Protein AF-A0A6P0NLK6-F1 (afdb_monomer)

Foldseek 3Di:
DDLLVLVLVLLVVVVVVVQPDPPDDDPQKDWDWDDDPPQFKTWIWIAGDDDPDTGTDTQWIWGQDPSAIEGADHNDPDPVLVSVVVSPDDLQRYAYNDDPPVVVVVVVVVVVVVPDPPDDDDDDDDDPVVVVVVVVVDCDPVNVSVVSNVPD

pLDDT: mean 73.88, std 25.88, range [30.94, 98.38]

Secondary structure (DSSP, 8-state):
--HHHHHHHHHHHHHHHHHH-GGG--TTEEEEEEEETTTTEEEEEEEEEETTEEEEEEEEEEEEETTEEEEEEE-SSS-HHHHHHHTT--GGGEEES---HHHHHHHHHHHHTTS-S----------HHHHHHHHHSS--HHHHHHHHHH--

Nearest PDB structures (foldseek):
  3d7q-assembly1_B-2  TM=8.738E-01  e=9.681E-11  Nostoc punctiforme PCC 73102
  2nlv-assembly1_B  TM=9.184E-01  e=3.492E-10  Trichormus variabilis ATCC 29413
  3d7q-assembly2_A-2  TM=8.796E-01  e=3.946E-10  Nostoc punctiforme PCC 73102
  2nvm-assembly1_A  TM=8.756E-01  e=2.672E-08  Trichormus variabilis ATCC 29413
  2nvm-assembly1_B  TM=8.590E-01  e=3.411E-08  Trichormus variabilis ATCC 29413

Radius of gyration: 20.08 Å; Cα contacts (8 Å, |Δi|>4): 170; chains: 1; bounding box: 59×40×44 Å

Mean predicted aligned error: 13.47 Å

Solvent-accessible surface area (backbone atoms only — not comparable to full-atom values): 9311 Å² total; per-residue (Å²): 132,56,72,59,57,54,50,50,53,53,51,52,51,55,50,51,55,57,65,71,47,77,88,76,77,47,75,68,40,46,79,43,83,46,76,38,80,88,77,32,40,40,36,35,34,38,46,40,34,56,86,92,41,79,41,74,49,76,41,36,32,38,34,55,55,94,84,21,42,30,46,59,43,74,70,62,91,71,63,61,71,59,53,41,41,77,73,69,44,59,66,93,39,43,40,70,75,61,79,63,70,69,58,57,56,56,56,51,56,62,56,57,72,69,62,64,93,82,80,84,85,82,93,75,93,68,60,76,69,58,62,54,57,60,57,67,71,56,74,48,77,71,58,53,60,57,52,68,51,69,75,119

Structure (mmCIF, N/CA/C/O backbone):
data_AF-A0A6P0NLK6-F1
#
_entry.id   AF-A0A6P0NLK6-F1
#
loop_
_atom_site.group_PDB
_atom_site.id
_atom_site.type_symbol
_atom_site.label_atom_id
_atom_site.label_alt_id
_atom_site.label_comp_id
_atom_site.label_asym_id
_atom_site.label_entity_id
_atom_site.label_seq_id
_atom_site.pdbx_PDB_ins_code
_atom_site.Cartn_x
_atom_site.Cartn_y
_atom_site.Cartn_z
_atom_site.occupancy
_atom_site.B_iso_or_equiv
_atom_site.auth_seq_id
_atom_site.auth_comp_id
_atom_site.auth_asym_id
_atom_site.auth_atom_id
_atom_site.pdbx_PDB_model_num
ATOM 1 N N . MET A 1 1 ? -20.862 1.072 7.919 1.00 61.09 1 MET A N 1
ATOM 2 C CA . MET A 1 1 ? -19.690 0.545 7.200 1.00 61.09 1 MET A CA 1
ATOM 3 C C . MET A 1 1 ? -18.825 -0.154 8.224 1.00 61.09 1 MET A C 1
ATOM 5 O O . MET A 1 1 ? -18.628 0.434 9.285 1.00 61.09 1 MET A O 1
ATOM 9 N N . ASP A 1 2 ? -18.385 -1.378 7.955 1.00 88.56 2 ASP A N 1
ATOM 10 C CA . ASP A 1 2 ? -17.422 -2.061 8.820 1.00 88.56 2 ASP A CA 1
ATOM 11 C C . ASP A 1 2 ? -16.086 -1.285 8.804 1.00 88.56 2 ASP A C 1
ATOM 13 O O . ASP A 1 2 ? -15.717 -0.680 7.790 1.00 88.56 2 ASP A O 1
ATOM 17 N N . LYS A 1 3 ? -15.369 -1.258 9.930 1.00 94.06 3 LYS A N 1
ATOM 18 C CA . LYS A 1 3 ? -14.053 -0.616 10.065 1.00 94.06 3 LYS A CA 1
ATOM 19 C C . LYS A 1 3 ? -13.073 -1.174 9.030 1.00 94.06 3 LYS A C 1
ATOM 21 O O . LYS A 1 3 ? -12.340 -0.415 8.396 1.00 94.06 3 LYS A O 1
ATOM 26 N N . VAL A 1 4 ? -13.118 -2.487 8.807 1.00 95.62 4 VAL A N 1
ATOM 27 C CA . VAL A 1 4 ? -12.270 -3.182 7.829 1.00 95.62 4 VAL A CA 1
ATOM 28 C C . VAL A 1 4 ? -12.603 -2.770 6.395 1.00 95.62 4 VAL A C 1
ATOM 30 O O . VAL A 1 4 ? -11.688 -2.598 5.589 1.00 95.62 4 VAL A O 1
ATOM 33 N N . ASP A 1 5 ? -13.882 -2.555 6.076 1.00 96.38 5 ASP A N 1
ATOM 34 C CA . ASP A 1 5 ? -14.295 -2.090 4.747 1.00 96.38 5 ASP A CA 1
ATOM 35 C C . ASP A 1 5 ? -13.757 -0.686 4.466 1.00 96.38 5 ASP A C 1
ATOM 37 O O . ASP A 1 5 ? -13.173 -0.452 3.407 1.00 96.38 5 ASP A O 1
ATOM 41 N N . LYS A 1 6 ? -13.847 0.220 5.450 1.00 96.94 6 LYS A N 1
ATOM 42 C CA . LYS A 1 6 ? -13.264 1.565 5.348 1.00 96.94 6 LYS A CA 1
ATOM 43 C C . LYS A 1 6 ? -11.750 1.501 5.112 1.00 96.94 6 LYS A C 1
ATOM 45 O O . LYS A 1 6 ? -11.224 2.219 4.266 1.00 96.94 6 LYS A O 1
ATOM 50 N N . TYR A 1 7 ? -11.036 0.648 5.846 1.00 97.88 7 TYR A N 1
ATOM 51 C CA . TYR A 1 7 ? -9.582 0.508 5.692 1.00 97.88 7 TYR A CA 1
ATOM 52 C C . TYR A 1 7 ? -9.202 -0.095 4.345 1.00 97.88 7 TYR A C 1
ATOM 54 O O . TYR A 1 7 ? -8.247 0.368 3.723 1.00 97.88 7 TYR A O 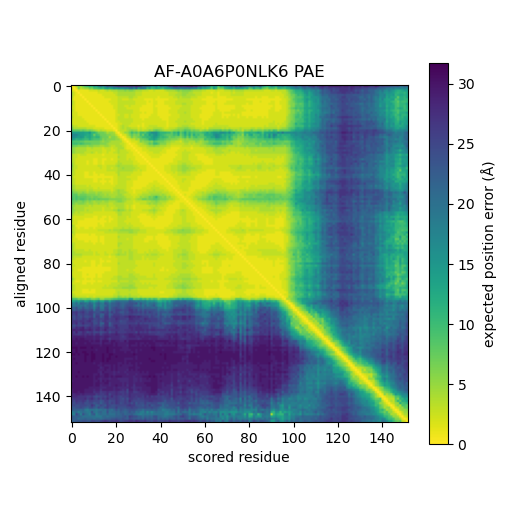1
ATOM 62 N N . ARG A 1 8 ? -9.977 -1.063 3.848 1.00 97.62 8 ARG A N 1
ATOM 63 C CA . ARG A 1 8 ? -9.803 -1.613 2.500 1.00 97.62 8 ARG A CA 1
ATOM 64 C C . ARG A 1 8 ? -9.918 -0.522 1.438 1.00 97.62 8 ARG A C 1
ATOM 66 O O . ARG A 1 8 ? -9.049 -0.449 0.574 1.00 97.62 8 ARG A O 1
ATOM 73 N N . GLU A 1 9 ? -10.956 0.309 1.502 1.00 97.62 9 GLU A N 1
ATOM 74 C CA . GLU A 1 9 ? -11.166 1.402 0.543 1.00 97.62 9 GLU A CA 1
ATOM 75 C C . GLU A 1 9 ? -9.996 2.391 0.551 1.00 97.62 9 GLU A C 1
ATOM 77 O O . GLU A 1 9 ? -9.446 2.695 -0.508 1.00 97.62 9 GLU A O 1
ATOM 82 N N . ILE A 1 10 ? -9.563 2.827 1.739 1.00 98.12 10 ILE A N 1
ATOM 83 C CA . ILE A 1 10 ? -8.428 3.748 1.894 1.00 98.12 10 ILE A CA 1
ATOM 84 C C . ILE A 1 10 ? -7.146 3.144 1.304 1.00 98.12 10 ILE A C 1
ATOM 86 O O . ILE A 1 10 ? -6.468 3.792 0.507 1.00 98.12 10 ILE A O 1
ATOM 90 N N . ILE A 1 11 ? -6.813 1.897 1.656 1.00 98.00 11 ILE A N 1
ATOM 91 C CA . ILE A 1 11 ? -5.596 1.228 1.170 1.00 98.00 11 ILE A CA 1
ATOM 92 C C . ILE A 1 11 ? -5.624 1.084 -0.353 1.00 98.00 11 ILE A C 1
ATOM 94 O O . ILE A 1 11 ? -4.630 1.387 -1.014 1.00 98.00 11 ILE A O 1
ATOM 98 N N . GLN A 1 12 ? -6.747 0.642 -0.926 1.00 97.94 12 GLN A N 1
ATOM 99 C CA . GLN A 1 12 ? -6.869 0.484 -2.376 1.00 97.94 12 GLN A CA 1
ATOM 100 C C . GLN A 1 12 ? -6.704 1.816 -3.105 1.00 97.94 12 GLN A C 1
ATOM 102 O O . GLN A 1 12 ? -5.997 1.857 -4.110 1.00 97.94 12 GLN A O 1
ATOM 107 N N . GLN A 1 13 ? -7.288 2.898 -2.585 1.00 97.62 13 GLN A N 1
ATOM 108 C CA . GLN A 1 13 ? -7.128 4.236 -3.157 1.00 97.62 13 GLN A CA 1
ATOM 109 C C . GLN A 1 13 ? -5.668 4.694 -3.129 1.00 97.62 13 GLN A C 1
ATOM 111 O O . GLN A 1 13 ? -5.147 5.113 -4.161 1.00 97.62 13 GLN A O 1
ATOM 116 N N . LEU A 1 1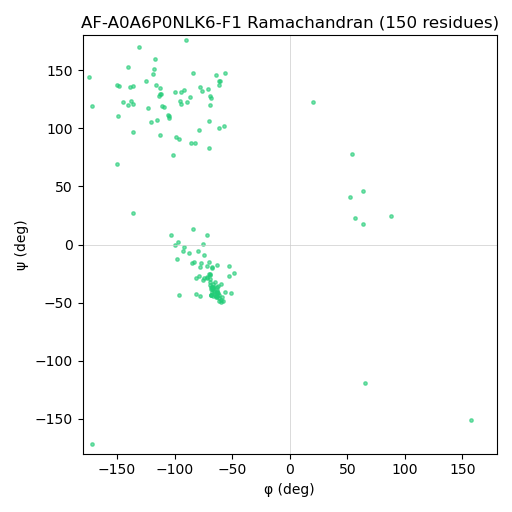4 ? -4.989 4.569 -1.986 1.00 96.88 14 LEU A N 1
ATOM 117 C CA . LEU A 1 14 ? -3.581 4.957 -1.854 1.00 96.88 14 LEU A CA 1
ATOM 118 C C . LEU A 1 14 ? -2.675 4.145 -2.787 1.00 96.88 14 LEU A C 1
ATOM 120 O O . LEU A 1 14 ? -1.814 4.707 -3.464 1.00 96.88 14 LEU A O 1
ATOM 124 N N . ILE A 1 15 ? -2.896 2.831 -2.876 1.00 96.00 15 ILE A N 1
ATOM 125 C CA . ILE A 1 15 ? -2.143 1.970 -3.792 1.00 96.00 15 ILE A CA 1
ATOM 126 C C . ILE A 1 15 ? -2.413 2.348 -5.252 1.00 96.00 15 ILE A C 1
ATOM 128 O O . ILE A 1 15 ? -1.473 2.437 -6.036 1.00 96.00 15 ILE A O 1
ATOM 132 N N . GLN A 1 16 ? -3.668 2.584 -5.637 1.00 95.56 16 GLN A N 1
ATOM 133 C CA . GLN A 1 16 ? -4.013 2.971 -7.008 1.00 95.56 16 GLN A CA 1
ATOM 134 C C . GLN A 1 16 ? -3.391 4.314 -7.399 1.00 95.56 16 GLN A C 1
ATOM 136 O O . GLN A 1 16 ? -2.914 4.458 -8.523 1.00 95.56 16 GLN A O 1
ATOM 141 N N . GLN A 1 17 ? -3.356 5.279 -6.478 1.00 94.25 17 GLN A N 1
ATOM 142 C CA . GLN A 1 17 ? -2.698 6.568 -6.697 1.00 94.25 17 GLN A CA 1
ATOM 143 C C . GLN A 1 17 ? -1.191 6.404 -6.920 1.00 94.25 17 GLN A C 1
ATOM 145 O O . GLN A 1 17 ? -0.648 6.975 -7.863 1.00 94.25 17 GLN A O 1
ATOM 150 N N . GLU A 1 18 ? -0.522 5.593 -6.099 1.00 92.88 18 GLU A N 1
ATOM 151 C CA . GLU A 1 18 ? 0.908 5.310 -6.262 1.00 92.88 18 GLU A CA 1
ATOM 152 C C . GLU A 1 18 ? 1.204 4.500 -7.531 1.00 92.88 18 GLU A C 1
ATOM 154 O O . GLU A 1 18 ? 2.202 4.731 -8.216 1.00 92.88 18 GLU A O 1
ATOM 159 N N . TYR A 1 19 ? 0.322 3.569 -7.885 1.00 90.69 19 TYR A N 1
ATOM 160 C CA . TYR A 1 19 ? 0.412 2.794 -9.117 1.00 90.69 19 TYR A CA 1
ATOM 161 C C . TYR A 1 19 ? 0.308 3.673 -10.367 1.00 90.69 19 TYR A C 1
ATOM 163 O O . TYR A 1 19 ? 1.099 3.512 -11.293 1.00 90.69 19 TYR A O 1
ATOM 171 N N . ALA A 1 20 ? -0.627 4.626 -10.375 1.00 89.12 20 ALA A N 1
ATOM 172 C CA . ALA A 1 20 ? -0.809 5.573 -11.473 1.00 89.12 20 ALA A CA 1
ATOM 173 C C . ALA A 1 20 ? 0.331 6.606 -11.581 1.00 89.12 20 ALA A C 1
ATOM 175 O 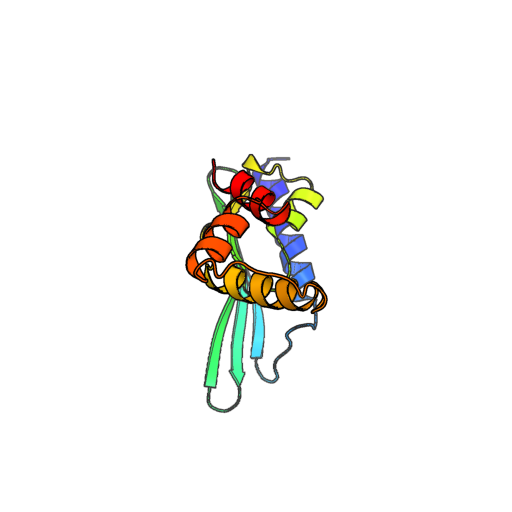O . ALA A 1 20 ? 0.450 7.289 -12.598 1.00 89.12 20 ALA A O 1
ATOM 176 N N . GLY A 1 21 ? 1.157 6.747 -10.541 1.00 82.75 21 GLY A N 1
ATOM 177 C CA . GLY A 1 21 ? 2.325 7.616 -10.558 1.00 82.75 21 GLY A CA 1
ATOM 178 C C . GLY A 1 21 ? 3.425 7.086 -11.482 1.00 82.75 21 GLY A C 1
ATOM 179 O O . GLY A 1 21 ? 3.901 5.969 -11.315 1.00 82.75 21 GLY A O 1
ATOM 180 N N . ASP A 1 22 ? 3.905 7.931 -12.395 1.00 69.81 22 ASP A N 1
ATOM 181 C CA . ASP A 1 22 ? 4.946 7.594 -13.386 1.00 69.81 22 ASP A CA 1
ATOM 182 C C . ASP A 1 22 ? 6.386 7.725 -12.834 1.00 69.81 22 ASP A C 1
ATOM 184 O O . ASP A 1 22 ? 7.370 7.772 -13.566 1.00 69.81 22 ASP A O 1
ATOM 188 N N . ARG A 1 23 ? 6.536 7.840 -11.505 1.00 68.75 23 ARG A N 1
ATOM 189 C CA . ARG A 1 23 ? 7.812 8.189 -10.844 1.00 68.75 23 ARG A CA 1
ATOM 190 C C . ARG A 1 23 ? 8.894 7.114 -10.977 1.00 68.75 23 ARG A C 1
ATOM 192 O O . ARG A 1 23 ? 10.067 7.421 -10.789 1.00 68.75 23 ARG A O 1
ATOM 199 N N . TYR A 1 24 ? 8.499 5.876 -11.266 1.00 69.88 24 TYR A N 1
ATOM 200 C CA . TYR A 1 24 ? 9.374 4.701 -11.224 1.00 69.88 24 TYR A CA 1
ATOM 201 C C . TYR A 1 24 ? 9.194 3.781 -12.437 1.00 69.88 24 TYR A C 1
ATOM 203 O O . TYR A 1 24 ? 9.409 2.574 -12.331 1.00 69.88 24 TYR A O 1
ATOM 211 N N . THR A 1 25 ? 8.770 4.327 -13.579 1.00 76.62 25 THR A N 1
ATOM 212 C CA . THR A 1 25 ? 8.606 3.535 -14.801 1.00 76.62 25 THR A CA 1
ATOM 213 C C . THR A 1 25 ? 9.964 3.100 -15.330 1.00 76.62 25 THR A C 1
ATOM 215 O O . THR A 1 25 ? 10.832 3.918 -15.635 1.00 76.62 25 THR A O 1
ATOM 218 N N . ILE A 1 26 ? 10.144 1.785 -15.424 1.00 81.00 26 ILE A N 1
ATOM 219 C CA . ILE A 1 26 ? 11.337 1.142 -15.964 1.00 81.00 26 ILE A CA 1
ATOM 220 C C . ILE A 1 26 ? 10.919 0.464 -17.263 1.00 81.00 26 ILE A C 1
ATOM 222 O O . ILE A 1 26 ? 9.872 -0.177 -17.340 1.00 81.00 26 ILE A O 1
ATOM 226 N N . LYS A 1 27 ? 11.724 0.636 -18.310 1.00 86.06 27 LYS A N 1
ATOM 227 C CA . LYS A 1 27 ? 11.455 0.018 -19.605 1.00 86.06 27 LYS A CA 1
ATOM 228 C C . LYS A 1 27 ? 11.464 -1.510 -19.462 1.00 86.06 27 LYS A C 1
ATOM 230 O O . LYS A 1 27 ? 12.349 -2.044 -18.807 1.00 86.06 27 LYS A O 1
ATOM 235 N N . ASP A 1 28 ? 10.510 -2.181 -20.105 1.00 88.50 28 ASP A N 1
ATOM 236 C CA . ASP A 1 28 ? 10.385 -3.647 -20.128 1.00 88.50 28 ASP A CA 1
ATOM 237 C C . ASP A 1 28 ? 10.115 -4.281 -18.733 1.00 88.50 28 ASP A C 1
ATOM 239 O O . ASP A 1 28 ? 10.254 -5.493 -18.539 1.00 88.50 28 ASP A O 1
ATOM 243 N N . VAL A 1 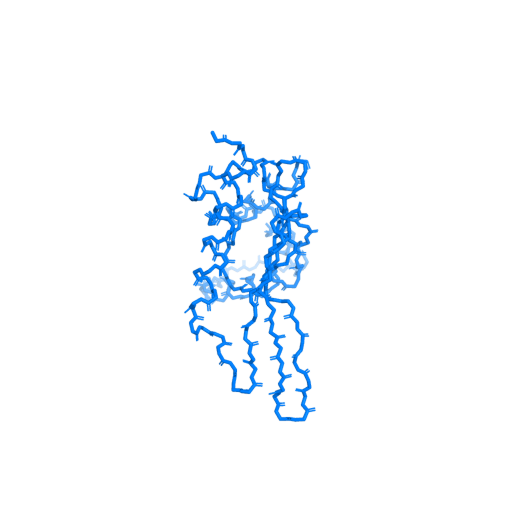29 ? 9.673 -3.461 -17.767 1.00 91.12 29 VAL A N 1
ATOM 244 C CA . VAL A 1 29 ? 9.222 -3.874 -16.431 1.00 91.12 29 VAL A CA 1
ATOM 245 C C . VAL A 1 29 ? 7.800 -3.376 -16.198 1.00 91.12 29 VAL A C 1
ATOM 247 O O . VAL A 1 29 ? 7.549 -2.173 -16.124 1.00 91.12 29 VAL A O 1
ATOM 250 N N . ASP A 1 30 ? 6.877 -4.312 -16.021 1.00 92.25 30 ASP A N 1
ATOM 251 C CA . ASP A 1 30 ? 5.485 -4.027 -15.713 1.00 92.25 30 ASP A CA 1
ATOM 252 C C . ASP A 1 30 ? 5.287 -3.815 -14.209 1.00 92.25 30 ASP A C 1
ATOM 254 O O . ASP A 1 30 ? 5.954 -4.425 -13.366 1.00 92.25 30 ASP A O 1
ATOM 258 N N . ARG A 1 31 ? 4.329 -2.952 -13.867 1.00 92.31 31 ARG A N 1
ATOM 259 C CA . ARG A 1 31 ? 3.782 -2.847 -12.511 1.00 92.31 31 ARG A CA 1
ATOM 260 C C . ARG A 1 31 ? 2.466 -3.612 -12.474 1.00 92.31 31 ARG A C 1
ATOM 262 O O . ARG A 1 31 ? 1.577 -3.364 -13.289 1.00 92.31 31 ARG A O 1
ATOM 269 N N . GLU A 1 32 ? 2.303 -4.463 -11.476 1.00 94.75 32 GLU A N 1
ATOM 270 C CA . GLU A 1 32 ? 1.093 -5.244 -11.248 1.00 94.75 32 GLU A CA 1
ATOM 271 C C . GLU A 1 32 ? 0.429 -4.854 -9.924 1.00 94.75 32 GLU A C 1
ATOM 273 O O . GLU A 1 32 ? 1.092 -4.684 -8.896 1.00 94.75 32 GLU A O 1
ATOM 278 N N . LEU A 1 33 ? -0.901 -4.731 -9.956 1.00 96.56 33 LEU A N 1
ATOM 279 C CA . LEU A 1 33 ? -1.743 -4.549 -8.776 1.00 96.56 33 LEU A CA 1
ATOM 280 C C . LEU A 1 33 ? -2.277 -5.899 -8.311 1.00 96.56 33 LEU A C 1
ATOM 282 O O . LEU A 1 33 ? -2.976 -6.585 -9.055 1.00 96.56 33 LEU A O 1
ATOM 286 N N . ILE A 1 34 ? -2.005 -6.246 -7.056 1.00 97.69 34 ILE A N 1
ATOM 287 C CA . ILE A 1 34 ? -2.464 -7.501 -6.461 1.00 97.69 34 ILE A CA 1
ATOM 288 C C . ILE A 1 34 ? -3.324 -7.167 -5.249 1.00 97.69 34 ILE A C 1
ATOM 290 O O . ILE A 1 34 ? -2.810 -6.783 -4.197 1.00 97.69 34 ILE A O 1
ATOM 294 N N . PHE A 1 35 ? -4.640 -7.320 -5.400 1.00 97.94 35 PHE A N 1
ATOM 295 C CA . PHE A 1 35 ? -5.616 -7.120 -4.330 1.00 97.94 35 PHE A CA 1
ATOM 296 C C . PHE A 1 35 ? -6.321 -8.428 -3.992 1.00 97.94 35 PHE A C 1
ATOM 298 O O . PHE A 1 35 ? -7.200 -8.889 -4.719 1.00 97.94 35 PHE A O 1
ATOM 305 N N . ASP A 1 36 ? -5.978 -8.989 -2.841 1.00 97.62 36 ASP A N 1
ATOM 306 C CA . ASP A 1 36 ? -6.728 -10.062 -2.211 1.00 97.62 36 ASP A CA 1
ATOM 307 C C . ASP A 1 36 ? -7.667 -9.458 -1.165 1.00 97.62 36 ASP A C 1
ATOM 309 O O . ASP A 1 36 ? -7.319 -9.258 -0.001 1.00 97.62 36 ASP A O 1
ATOM 313 N N . THR A 1 37 ? -8.886 -9.136 -1.590 1.00 95.12 37 THR A N 1
ATOM 314 C CA . THR A 1 37 ? -9.900 -8.542 -0.708 1.00 95.12 37 THR A CA 1
ATOM 315 C C . THR A 1 37 ? -10.470 -9.524 0.312 1.00 95.12 37 THR A C 1
ATOM 317 O O . THR A 1 37 ? -11.053 -9.071 1.302 1.00 95.12 37 THR A O 1
ATOM 320 N N . LYS A 1 38 ? -10.310 -10.838 0.078 1.00 95.81 38 LYS A N 1
ATOM 321 C CA . LYS A 1 38 ? -10.797 -11.910 0.956 1.00 95.81 38 LYS A CA 1
ATOM 322 C C . LYS A 1 38 ? -9.843 -12.153 2.118 1.00 95.81 38 LYS A C 1
ATOM 324 O O . LYS A 1 38 ? -10.309 -12.310 3.238 1.00 95.81 38 LYS A O 1
ATOM 329 N N . ASN A 1 39 ? -8.538 -12.166 1.851 1.00 97.25 39 ASN A N 1
ATOM 330 C CA . ASN A 1 39 ? -7.504 -12.364 2.874 1.00 97.25 39 ASN A CA 1
ATOM 331 C C . ASN A 1 39 ? -6.847 -11.052 3.336 1.00 97.25 39 ASN A C 1
ATOM 333 O O . ASN A 1 39 ? -6.013 -11.059 4.235 1.00 97.25 39 ASN A O 1
ATOM 337 N N . HIS A 1 40 ? -7.269 -9.925 2.761 1.00 97.56 40 HIS A N 1
ATOM 338 C CA . HIS A 1 40 ? -6.826 -8.572 3.089 1.00 97.56 40 HIS A CA 1
ATOM 339 C C . HIS A 1 40 ? -5.341 -8.301 2.818 1.00 97.56 40 HIS A C 1
ATOM 341 O O . HIS A 1 40 ? -4.674 -7.680 3.646 1.00 97.56 40 HIS A O 1
ATOM 347 N N . HIS A 1 41 ? -4.853 -8.712 1.646 1.00 98.06 41 HIS A N 1
ATOM 348 C CA . HIS A 1 41 ? -3.496 -8.428 1.170 1.00 98.06 41 HIS A CA 1
ATOM 349 C C . HIS A 1 41 ? -3.542 -7.488 -0.033 1.00 98.06 41 HIS A C 1
ATOM 351 O O . HIS A 1 41 ? -4.266 -7.747 -0.997 1.00 98.06 41 HIS A O 1
ATOM 357 N N . TYR A 1 42 ? -2.767 -6.406 -0.001 1.00 98.38 42 TYR A N 1
ATOM 358 C CA . TYR A 1 42 ? -2.790 -5.385 -1.048 1.00 98.38 42 TYR A CA 1
ATOM 359 C C . TYR A 1 42 ? -1.374 -4.958 -1.417 1.00 98.38 42 TYR A C 1
ATOM 361 O O . TYR A 1 42 ? -0.617 -4.494 -0.561 1.00 98.38 42 TYR A O 1
ATOM 369 N N . GLN A 1 43 ? -1.008 -5.128 -2.687 1.00 97.56 43 GLN A N 1
ATOM 370 C CA . GLN A 1 43 ? 0.372 -4.977 -3.140 1.00 97.56 43 GLN A CA 1
ATOM 371 C C . GLN A 1 43 ? 0.489 -4.285 -4.500 1.00 97.56 43 GLN A C 1
ATOM 373 O O . GLN A 1 43 ? -0.392 -4.402 -5.355 1.00 97.56 43 GLN A O 1
ATOM 378 N N . ILE A 1 44 ? 1.639 -3.636 -4.693 1.00 95.56 44 ILE A N 1
ATOM 379 C CA . ILE A 1 44 ? 2.208 -3.320 -6.007 1.00 95.56 44 ILE A CA 1
ATOM 380 C C . ILE A 1 44 ? 3.473 -4.157 -6.170 1.00 95.56 44 ILE A C 1
ATOM 382 O O . ILE A 1 44 ? 4.347 -4.125 -5.295 1.00 95.56 44 ILE A O 1
ATOM 386 N N . VAL A 1 45 ? 3.600 -4.857 -7.292 1.00 95.19 45 VAL A N 1
ATOM 387 C CA . VAL A 1 45 ? 4.778 -5.665 -7.629 1.00 95.19 45 VAL A CA 1
ATOM 388 C C . VAL A 1 45 ? 5.322 -5.226 -8.981 1.00 95.19 45 VAL A C 1
ATOM 390 O O . VAL A 1 45 ? 4.553 -4.938 -9.890 1.00 95.19 45 VAL A O 1
ATOM 393 N N . ASN A 1 46 ? 6.645 -5.175 -9.109 1.00 93.50 46 ASN A N 1
ATOM 394 C CA . ASN A 1 46 ? 7.309 -5.036 -10.399 1.00 93.50 46 ASN A CA 1
ATOM 395 C C . ASN A 1 46 ? 7.630 -6.425 -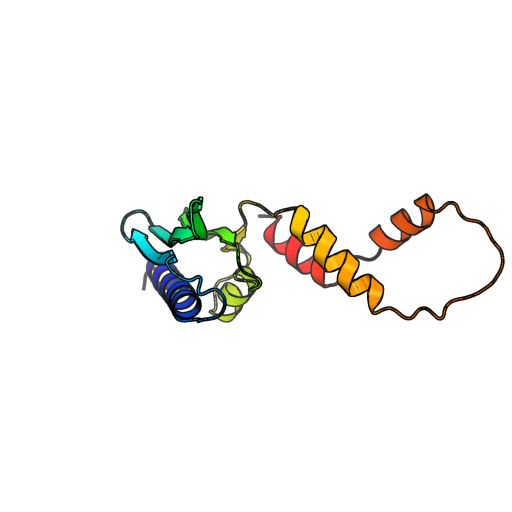10.948 1.00 93.50 46 ASN A C 1
ATOM 397 O O . ASN A 1 46 ? 8.185 -7.250 -10.214 1.00 93.50 46 ASN A O 1
ATOM 401 N N . VAL A 1 47 ? 7.317 -6.655 -12.221 1.00 94.19 47 VAL A N 1
ATOM 402 C CA . VAL A 1 47 ? 7.533 -7.919 -12.929 1.00 94.19 47 VAL A CA 1
ATOM 403 C C . VAL A 1 47 ? 8.064 -7.617 -14.323 1.00 94.19 47 VAL A C 1
ATOM 405 O O . VAL A 1 47 ? 7.436 -6.899 -15.090 1.00 94.19 47 VAL A O 1
ATOM 408 N N . GLY A 1 48 ? 9.221 -8.162 -14.676 1.00 92.75 48 GLY A N 1
ATOM 409 C CA . GLY A 1 48 ? 9.745 -8.033 -16.030 1.00 92.75 48 GLY A CA 1
ATOM 410 C C . GLY A 1 48 ? 11.247 -8.219 -16.099 1.00 92.75 48 GLY A C 1
ATOM 411 O O . GLY A 1 48 ? 11.838 -8.944 -15.294 1.00 92.75 48 GLY A O 1
ATOM 412 N N . TRP A 1 49 ? 11.861 -7.569 -17.078 1.00 89.88 49 TRP A N 1
ATOM 413 C CA . TRP A 1 49 ? 13.282 -7.701 -17.362 1.00 89.88 49 TRP A CA 1
ATOM 414 C C . TRP A 1 49 ? 13.898 -6.337 -17.630 1.00 89.88 49 TRP A C 1
ATOM 416 O O . TRP A 1 49 ? 13.358 -5.535 -18.378 1.00 89.88 49 TRP A O 1
ATOM 426 N N . GLU A 1 50 ? 15.073 -6.102 -17.065 1.00 87.31 50 GLU A N 1
ATOM 427 C CA . GLU A 1 50 ? 15.925 -4.975 -17.422 1.00 87.31 50 GLU A CA 1
ATOM 428 C C . GLU A 1 50 ? 17.181 -5.544 -18.090 1.00 87.31 50 GLU A C 1
ATOM 430 O O . GLU A 1 50 ? 18.119 -5.988 -17.426 1.00 87.31 50 GLU A O 1
ATOM 435 N N . GLY A 1 51 ? 17.169 -5.620 -19.423 1.00 89.69 51 GLY A N 1
ATOM 436 C CA . GLY A 1 51 ? 18.212 -6.322 -20.173 1.00 89.69 51 GLY A CA 1
ATOM 437 C C . GLY A 1 51 ? 18.198 -7.829 -19.891 1.00 89.69 51 GLY A C 1
ATOM 438 O O . GLY A 1 51 ? 17.214 -8.506 -20.174 1.00 89.69 51 GLY A O 1
ATOM 439 N N . ASP A 1 52 ? 19.294 -8.360 -19.350 1.00 91.00 52 ASP A N 1
ATOM 440 C CA . ASP A 1 52 ? 19.445 -9.767 -18.949 1.00 91.00 52 ASP A CA 1
ATOM 441 C C . ASP A 1 52 ? 19.057 -10.027 -17.483 1.00 91.00 52 ASP A C 1
ATOM 443 O O . ASP A 1 52 ? 19.076 -11.171 -17.015 1.00 91.00 52 ASP A O 1
ATOM 447 N N . ARG A 1 53 ? 18.675 -8.978 -16.747 1.00 88.38 53 ARG A N 1
ATOM 448 C CA . ARG A 1 53 ? 18.302 -9.068 -15.340 1.00 88.38 53 ARG A CA 1
ATOM 449 C C . ARG A 1 53 ? 16.796 -9.226 -15.185 1.00 88.38 53 ARG A C 1
ATOM 451 O O . ARG A 1 53 ? 16.029 -8.333 -15.529 1.00 88.38 53 ARG A O 1
ATOM 458 N N . CYS A 1 54 ? 16.381 -10.324 -14.559 1.00 91.25 54 CYS A N 1
ATOM 459 C CA . CYS A 1 54 ? 15.001 -10.490 -14.113 1.00 91.25 54 CYS A CA 1
ATOM 460 C C . CYS A 1 54 ? 14.699 -9.514 -12.965 1.00 91.25 54 CYS A C 1
ATOM 462 O O . CYS A 1 54 ? 15.412 -9.482 -11.953 1.00 91.25 54 CYS A O 1
ATOM 464 N N . ILE A 1 55 ? 13.639 -8.728 -13.129 1.00 90.81 55 ILE A N 1
ATOM 465 C CA . ILE A 1 55 ? 13.102 -7.826 -12.119 1.00 90.81 55 ILE A CA 1
ATOM 466 C C . ILE A 1 55 ? 11.817 -8.445 -11.583 1.00 90.81 55 ILE A C 1
ATOM 468 O O . ILE A 1 55 ? 10.805 -8.536 -12.272 1.00 90.81 55 ILE A O 1
ATOM 472 N N . TYR A 1 56 ? 11.875 -8.863 -10.323 1.00 93.12 56 TYR A N 1
ATOM 473 C CA . TYR A 1 56 ? 10.712 -9.289 -9.562 1.00 93.12 56 TYR A CA 1
ATOM 474 C C . TYR A 1 56 ? 10.838 -8.770 -8.135 1.00 93.12 56 TYR A C 1
ATOM 476 O O . TYR A 1 56 ? 11.808 -9.084 -7.437 1.00 93.12 56 TYR A O 1
ATOM 484 N N . GLY A 1 57 ? 9.885 -7.955 -7.694 1.00 90.38 57 GLY A N 1
ATOM 485 C CA . GLY A 1 57 ? 9.954 -7.382 -6.355 1.00 90.38 57 GLY A CA 1
ATOM 486 C C . GLY A 1 57 ? 8.731 -6.575 -5.961 1.00 90.38 57 GLY A C 1
ATOM 487 O O . GLY A 1 57 ? 8.140 -5.864 -6.770 1.00 90.38 57 GLY A O 1
ATOM 488 N N . CYS A 1 58 ? 8.372 -6.667 -4.684 1.00 92.25 58 CYS A N 1
ATOM 489 C CA . CYS A 1 58 ? 7.315 -5.855 -4.105 1.00 92.25 58 CYS A CA 1
ATOM 490 C C . CYS A 1 58 ? 7.774 -4.396 -3.985 1.00 92.25 58 CYS A C 1
ATOM 492 O O . CYS A 1 58 ? 8.863 -4.135 -3.480 1.00 92.25 58 CYS A O 1
ATOM 494 N N . VAL A 1 59 ? 6.926 -3.455 -4.393 1.00 92.12 59 VAL A N 1
ATOM 495 C CA . VAL A 1 59 ? 7.146 -2.006 -4.254 1.00 92.12 59 VAL A CA 1
ATOM 496 C C . VAL A 1 59 ? 6.452 -1.476 -3.003 1.00 92.12 59 VAL A C 1
ATOM 498 O O . VAL A 1 59 ? 7.035 -0.707 -2.240 1.00 92.12 59 VAL A O 1
ATOM 501 N N . LEU A 1 60 ? 5.221 -1.919 -2.759 1.00 94.38 60 LEU A N 1
ATOM 502 C CA . LEU A 1 60 ? 4.389 -1.477 -1.642 1.00 94.38 60 LEU A CA 1
ATOM 503 C C . LEU A 1 60 ? 3.488 -2.629 -1.206 1.00 94.38 60 LEU A C 1
ATOM 505 O O . LEU A 1 60 ? 2.938 -3.315 -2.065 1.00 94.38 60 LEU A O 1
ATOM 509 N N . HIS A 1 61 ? 3.348 -2.842 0.100 1.00 96.81 61 HIS A N 1
ATOM 510 C CA . HIS A 1 61 ? 2.555 -3.941 0.651 1.00 96.81 61 HIS A CA 1
ATOM 511 C C . HIS A 1 61 ? 1.865 -3.522 1.944 1.00 96.81 61 HIS A C 1
ATOM 513 O O . HIS A 1 61 ? 2.533 -3.178 2.926 1.00 96.81 61 HIS A O 1
ATOM 519 N N . PHE A 1 62 ? 0.539 -3.632 1.950 1.00 98.19 62 PHE A N 1
ATOM 520 C CA . PHE A 1 62 ? -0.289 -3.533 3.141 1.00 98.19 62 PHE A CA 1
ATOM 521 C C . PHE A 1 62 ? -1.068 -4.815 3.402 1.00 98.19 62 PHE A C 1
ATOM 523 O O . PHE A 1 62 ? -1.569 -5.438 2.467 1.00 98.19 62 PHE A O 1
ATOM 530 N N . ASP A 1 63 ? -1.267 -5.114 4.683 1.00 98.19 63 ASP A N 1
ATOM 531 C CA . ASP A 1 63 ? -2.285 -6.057 5.134 1.00 98.19 63 ASP A CA 1
ATOM 532 C C . ASP A 1 63 ? -3.324 -5.360 6.013 1.00 98.19 63 ASP A C 1
ATOM 534 O O . ASP A 1 63 ? -3.034 -4.333 6.629 1.00 98.19 63 ASP A O 1
ATOM 538 N N . ILE A 1 64 ? -4.502 -5.970 6.155 1.00 97.88 64 ILE A N 1
ATOM 539 C CA . ILE A 1 64 ? -5.385 -5.701 7.298 1.00 97.88 64 ILE A CA 1
ATOM 540 C C . ILE A 1 64 ? -5.424 -6.950 8.174 1.00 97.88 64 ILE A C 1
ATOM 542 O O . ILE A 1 64 ? -5.825 -8.020 7.721 1.00 97.88 64 ILE A O 1
ATOM 546 N N . LYS A 1 65 ? -4.997 -6.824 9.432 1.00 95.94 65 LYS A N 1
ATOM 547 C CA . LYS A 1 65 ? -4.996 -7.913 10.423 1.00 95.94 65 LYS A CA 1
ATOM 548 C C . LYS A 1 65 ? -5.448 -7.364 11.758 1.00 95.94 65 LYS A C 1
ATOM 550 O O . LYS A 1 65 ? -4.989 -6.294 12.148 1.00 95.94 65 LYS A O 1
ATOM 555 N N . GLU A 1 66 ? -6.328 -8.097 12.438 1.00 95.19 66 GLU A N 1
ATOM 556 C CA . GLU A 1 66 ? -6.865 -7.695 13.750 1.00 95.19 66 GLU A CA 1
ATOM 557 C C . GLU A 1 66 ? -7.441 -6.266 13.722 1.00 95.19 66 GLU A C 1
ATOM 559 O O . GLU A 1 66 ? -7.203 -5.462 14.617 1.00 95.19 66 GLU A O 1
ATOM 564 N N . GLU A 1 67 ? -8.151 -5.929 12.637 1.00 95.50 67 GLU A N 1
ATOM 565 C CA . GLU A 1 67 ? -8.713 -4.591 12.385 1.00 95.50 67 GLU A CA 1
ATOM 566 C C . GLU A 1 67 ? -7.692 -3.436 12.383 1.00 95.50 67 GLU A C 1
ATOM 568 O O . GLU A 1 67 ? -8.061 -2.273 12.578 1.00 95.50 67 GLU A O 1
ATOM 573 N N . LYS A 1 68 ? -6.414 -3.742 12.143 1.00 97.19 68 LYS A N 1
ATOM 574 C CA . LYS A 1 68 ? -5.323 -2.780 11.974 1.00 97.19 68 LYS A CA 1
ATOM 575 C C . LYS A 1 68 ? -4.719 -2.885 10.586 1.00 97.19 68 LYS A C 1
ATOM 577 O O . LYS A 1 68 ? -4.701 -3.960 9.984 1.00 97.19 68 LYS A O 1
ATOM 582 N N . ILE A 1 69 ? -4.188 -1.776 10.096 1.00 98.12 69 ILE A N 1
ATOM 583 C CA . ILE A 1 69 ? -3.451 -1.697 8.842 1.00 98.12 69 ILE A CA 1
ATOM 584 C C . ILE A 1 69 ? -1.982 -1.971 9.132 1.00 98.12 69 ILE A C 1
ATOM 586 O O . ILE A 1 69 ? -1.347 -1.272 9.916 1.00 98.12 69 ILE A O 1
ATOM 590 N N . TRP A 1 70 ? -1.430 -2.978 8.475 1.00 97.62 70 TRP A N 1
ATOM 591 C CA . TRP A 1 70 ? -0.028 -3.342 8.588 1.00 97.62 70 TRP A CA 1
ATOM 592 C C . TRP A 1 70 ? 0.710 -2.892 7.338 1.00 97.62 70 TRP A C 1
ATOM 594 O O . TRP A 1 70 ? 0.530 -3.485 6.277 1.00 97.62 70 TRP A O 1
ATOM 604 N N . LEU A 1 71 ? 1.574 -1.886 7.458 1.00 96.31 71 LEU A N 1
ATOM 605 C CA . LEU A 1 71 ? 2.515 -1.532 6.402 1.00 96.31 71 LEU A CA 1
ATOM 606 C C . LEU A 1 71 ? 3.686 -2.522 6.445 1.00 96.31 71 LEU A C 1
ATOM 608 O O . LEU A 1 71 ? 4.594 -2.418 7.278 1.00 96.31 71 LEU A O 1
ATOM 612 N N . GLN A 1 72 ? 3.629 -3.520 5.565 1.00 95.12 72 GLN A N 1
ATOM 613 C CA . GLN A 1 72 ? 4.593 -4.618 5.507 1.00 95.12 72 GLN A CA 1
ATOM 614 C C . GLN A 1 72 ? 5.892 -4.191 4.831 1.00 95.12 72 GLN A C 1
ATOM 616 O O . GLN A 1 72 ? 6.984 -4.500 5.312 1.00 95.12 72 GLN A O 1
ATOM 621 N N . TYR A 1 73 ? 5.774 -3.477 3.713 1.00 93.69 73 TYR A N 1
ATOM 622 C CA . TYR A 1 73 ? 6.909 -3.003 2.936 1.00 93.69 73 TYR A CA 1
ATOM 623 C C . TYR A 1 73 ? 6.573 -1.692 2.229 1.00 93.69 73 TYR A C 1
ATOM 625 O O . TYR A 1 73 ? 5.499 -1.556 1.649 1.00 93.69 73 TYR A O 1
ATOM 633 N N . ASN A 1 74 ? 7.523 -0.755 2.248 1.00 91.88 74 ASN A N 1
ATOM 634 C CA . ASN A 1 74 ? 7.450 0.505 1.518 1.00 91.88 74 ASN A CA 1
ATOM 635 C C . ASN A 1 74 ? 8.790 0.805 0.828 1.00 91.88 74 ASN A C 1
ATOM 637 O O . ASN A 1 74 ? 9.733 1.335 1.435 1.00 91.88 74 ASN A O 1
ATOM 641 N N . GLY A 1 75 ? 8.861 0.458 -0.453 1.00 89.19 75 GLY A N 1
ATOM 642 C CA . GLY A 1 75 ? 9.990 0.726 -1.339 1.00 89.19 75 GLY A CA 1
ATOM 643 C C . GLY A 1 75 ? 10.025 2.153 -1.887 1.00 89.19 75 GLY A C 1
ATOM 644 O O . GLY A 1 75 ? 11.012 2.521 -2.511 1.00 89.19 75 GLY A O 1
ATOM 645 N N . THR A 1 76 ? 9.002 2.969 -1.625 1.00 86.69 76 THR A N 1
ATOM 646 C CA . THR A 1 76 ? 8.894 4.343 -2.138 1.00 86.69 76 THR A CA 1
ATOM 647 C C . THR A 1 76 ? 9.538 5.366 -1.191 1.00 86.69 76 THR A C 1
ATOM 649 O O . THR A 1 76 ? 10.000 5.031 -0.090 1.00 86.69 76 THR A O 1
ATOM 652 N N . GLU A 1 77 ? 9.565 6.629 -1.616 1.00 85.75 77 GLU A N 1
ATOM 653 C CA . GLU A 1 77 ? 9.936 7.777 -0.775 1.00 85.75 77 GLU A CA 1
ATOM 654 C C . GLU A 1 77 ? 8.750 8.376 0.002 1.00 85.75 77 GLU A C 1
ATOM 656 O O . GLU A 1 77 ? 8.948 9.236 0.857 1.00 85.75 77 GLU A O 1
ATOM 661 N N . ILE A 1 78 ? 7.522 7.922 -0.268 1.00 87.19 78 ILE A N 1
ATOM 662 C CA . ILE A 1 78 ? 6.302 8.427 0.368 1.00 87.19 78 ILE A CA 1
ATOM 663 C C . ILE A 1 78 ? 6.174 7.844 1.771 1.00 87.19 78 ILE A C 1
ATOM 665 O O . ILE A 1 78 ? 6.330 6.637 1.967 1.00 87.19 78 ILE A O 1
ATOM 669 N N . ASP A 1 79 ? 5.830 8.679 2.750 1.00 90.94 79 ASP A N 1
ATOM 670 C CA . ASP A 1 79 ? 5.469 8.210 4.085 1.00 90.94 79 ASP A CA 1
ATOM 671 C C . ASP A 1 79 ? 4.002 7.768 4.125 1.00 90.94 79 ASP A C 1
ATOM 673 O O . ASP A 1 79 ? 3.091 8.533 4.433 1.00 90.94 79 ASP A O 1
ATOM 677 N N . PHE A 1 80 ? 3.767 6.502 3.791 1.00 93.75 80 PHE A N 1
ATOM 678 C CA . PHE A 1 80 ? 2.416 5.956 3.770 1.00 93.75 80 PHE A CA 1
ATOM 679 C C . PHE A 1 80 ? 1.751 5.850 5.148 1.00 93.75 80 PHE A C 1
ATOM 681 O O . PHE A 1 80 ? 0.527 5.760 5.198 1.00 93.75 80 PHE A O 1
ATOM 688 N N . ALA A 1 81 ? 2.500 5.861 6.256 1.00 92.75 81 ALA A N 1
ATOM 689 C CA . ALA A 1 81 ? 1.873 5.904 7.577 1.00 92.75 81 ALA A CA 1
ATOM 690 C C . ALA A 1 81 ? 1.190 7.263 7.787 1.00 92.75 81 ALA A C 1
ATOM 692 O O . ALA A 1 81 ? 0.034 7.320 8.199 1.00 92.75 81 ALA A O 1
ATOM 693 N N . GLU A 1 82 ? 1.863 8.345 7.397 1.00 93.38 82 GLU A N 1
ATOM 694 C CA . GLU A 1 82 ? 1.300 9.695 7.427 1.00 93.38 82 GLU A CA 1
ATOM 695 C C . GLU A 1 82 ? 0.129 9.859 6.442 1.00 93.38 82 GLU A C 1
ATOM 697 O O . GLU A 1 82 ? -0.892 10.457 6.783 1.00 93.38 82 GLU A O 1
ATOM 702 N N . GLU A 1 83 ? 0.216 9.291 5.234 1.00 96.56 83 GLU A N 1
ATOM 703 C CA . GLU A 1 83 ? -0.899 9.337 4.273 1.00 96.56 83 GLU A CA 1
ATOM 704 C C . GLU A 1 83 ? -2.149 8.600 4.788 1.00 96.56 83 GLU A C 1
ATOM 706 O O . GLU A 1 83 ? -3.270 9.079 4.605 1.00 96.56 83 GLU A O 1
ATOM 711 N N . LEU A 1 84 ? -1.980 7.484 5.505 1.00 97.38 84 LEU A N 1
ATOM 712 C CA . LEU A 1 84 ? -3.088 6.791 6.173 1.00 97.38 84 LEU A CA 1
ATOM 713 C C . LEU A 1 84 ? -3.734 7.661 7.262 1.00 97.38 84 LEU A C 1
ATOM 715 O O . LEU A 1 84 ? -4.963 7.711 7.365 1.00 97.38 84 LEU A O 1
ATOM 719 N N . VAL A 1 85 ? -2.932 8.386 8.042 1.00 97.19 85 VAL A N 1
ATOM 720 C CA . VAL A 1 85 ? -3.429 9.318 9.069 1.00 97.19 85 VAL A CA 1
ATOM 721 C C . VAL A 1 85 ? -4.208 10.466 8.436 1.00 97.19 85 VAL A C 1
ATOM 723 O O . VAL A 1 85 ? -5.323 10.762 8.872 1.00 97.19 85 VAL A O 1
ATOM 726 N N . LYS A 1 86 ? -3.690 11.064 7.357 1.00 97.50 86 LYS A N 1
ATOM 727 C CA . LYS A 1 86 ? -4.397 12.103 6.584 1.00 97.50 86 LYS A CA 1
ATOM 728 C C . LYS A 1 86 ? -5.717 11.600 6.003 1.00 97.50 86 LYS A C 1
ATOM 730 O O . LYS A 1 86 ? -6.686 12.354 5.955 1.00 97.50 86 LYS A O 1
ATOM 735 N N . ALA A 1 87 ? -5.780 10.326 5.617 1.00 96.62 87 ALA A N 1
ATOM 736 C CA . ALA A 1 87 ? -7.006 9.660 5.177 1.00 96.62 87 ALA A CA 1
ATOM 737 C C . ALA A 1 87 ? -7.970 9.304 6.335 1.00 96.62 87 ALA A C 1
ATOM 739 O O . ALA A 1 87 ? -9.054 8.759 6.109 1.00 96.62 87 ALA A O 1
ATOM 740 N N . GLY A 1 88 ? -7.613 9.629 7.582 1.00 96.44 88 GLY A N 1
ATOM 741 C CA . GLY A 1 88 ? -8.458 9.466 8.763 1.00 96.44 88 GLY A CA 1
ATOM 742 C C . GLY A 1 88 ? -8.347 8.100 9.443 1.00 96.44 88 GLY A C 1
ATOM 743 O O . GLY A 1 88 ? -9.311 7.678 10.094 1.00 96.44 88 GLY A O 1
ATOM 744 N N . VAL A 1 89 ? -7.222 7.396 9.281 1.00 97.44 89 VAL A N 1
ATOM 745 C CA . VAL A 1 89 ? -6.885 6.192 10.057 1.00 97.44 89 VAL A CA 1
ATOM 746 C C . VAL A 1 89 ? -6.182 6.612 11.359 1.00 97.44 89 VAL A C 1
ATOM 748 O O . VAL A 1 89 ? -5.196 7.342 11.307 1.00 97.44 89 VAL A O 1
ATOM 751 N N . PRO A 1 90 ? -6.646 6.174 12.542 1.00 97.06 90 PRO A N 1
ATOM 752 C CA . PRO A 1 90 ? -5.963 6.458 13.803 1.00 97.06 90 PRO A CA 1
ATOM 753 C C . PRO A 1 90 ? -4.548 5.862 13.845 1.00 97.06 90 PRO A C 1
ATOM 755 O O . PRO A 1 90 ? -4.362 4.711 13.461 1.00 97.06 90 PRO A O 1
ATOM 758 N N . HIS A 1 91 ? -3.577 6.584 14.416 1.00 94.25 91 HIS A N 1
ATOM 759 C CA . HIS A 1 91 ? -2.191 6.104 14.565 1.00 94.25 91 HIS A CA 1
ATOM 760 C C . HIS A 1 91 ? -2.090 4.709 15.207 1.00 94.25 91 HIS A C 1
ATOM 762 O O . HIS A 1 91 ? -1.344 3.861 14.734 1.00 94.25 91 HIS A O 1
ATOM 768 N N . GLN A 1 92 ? -2.891 4.448 16.245 1.00 95.69 92 GLN A N 1
ATOM 769 C CA . GLN A 1 92 ? -2.933 3.171 16.979 1.00 95.69 92 GLN A CA 1
ATOM 770 C C . GLN A 1 92 ? -3.378 1.954 16.141 1.00 95.69 92 GLN A C 1
ATOM 772 O O . GLN A 1 92 ? -3.169 0.804 16.545 1.00 95.69 92 GLN A O 1
ATOM 777 N N . ASP A 1 93 ? -4.006 2.211 14.992 1.00 96.88 93 ASP A N 1
ATOM 778 C CA . ASP A 1 93 ? -4.456 1.193 14.047 1.00 96.88 93 ASP A CA 1
ATOM 779 C C . ASP A 1 93 ? -3.456 0.979 12.902 1.00 96.88 93 ASP A C 1
ATOM 781 O O . ASP A 1 93 ? -3.723 0.172 12.014 1.00 96.88 93 ASP A O 1
ATOM 785 N N . ILE A 1 94 ? -2.315 1.673 12.905 1.00 97.06 94 ILE A N 1
ATOM 786 C CA . ILE A 1 94 ? -1.269 1.552 11.889 1.00 97.06 94 ILE A CA 1
ATOM 787 C C . ILE A 1 94 ? -0.060 0.862 12.518 1.00 97.06 94 ILE A C 1
ATOM 789 O O . ILE A 1 94 ? 0.564 1.380 13.439 1.00 97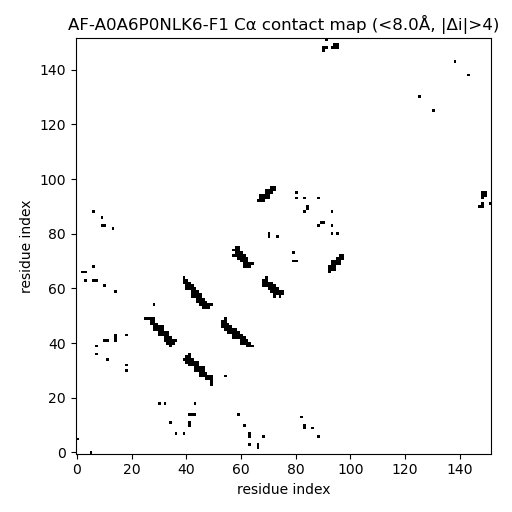.06 94 ILE A O 1
ATOM 793 N N . VAL A 1 95 ? 0.297 -0.303 11.987 1.00 95.31 95 VAL A N 1
ATOM 794 C CA . VAL A 1 95 ? 1.443 -1.098 12.436 1.00 95.31 95 VAL A CA 1
ATOM 795 C C . VAL A 1 95 ? 2.492 -1.144 11.331 1.00 95.31 95 VAL A C 1
ATOM 797 O O . VAL A 1 95 ? 2.202 -1.521 10.197 1.00 95.31 95 VAL A O 1
ATOM 800 N N . ILE A 1 96 ? 3.739 -0.802 11.652 1.00 92.06 96 ILE A N 1
ATOM 801 C CA . ILE A 1 96 ? 4.857 -0.827 10.698 1.00 92.06 96 ILE A CA 1
ATOM 802 C C . ILE A 1 96 ? 5.737 -2.046 11.004 1.00 92.06 96 ILE A C 1
ATOM 804 O O . ILE A 1 96 ? 6.437 -2.083 12.014 1.00 92.06 96 ILE A O 1
ATOM 808 N N . ARG A 1 97 ? 5.714 -3.063 10.130 1.00 82.25 97 ARG A N 1
ATOM 809 C CA . ARG A 1 97 ? 6.358 -4.377 10.367 1.00 82.25 97 ARG A CA 1
ATOM 810 C C . ARG A 1 97 ? 7.886 -4.301 10.438 1.00 82.25 97 ARG A C 1
ATOM 812 O O . ARG A 1 97 ? 8.515 -5.060 11.179 1.00 82.25 97 ARG A O 1
ATOM 819 N N . HIS A 1 98 ? 8.503 -3.448 9.625 1.00 65.69 98 HIS A N 1
ATOM 820 C CA . HIS A 1 98 ? 9.956 -3.327 9.579 1.00 65.69 98 HIS A CA 1
ATOM 821 C C . HIS A 1 98 ? 10.391 -1.906 9.229 1.00 65.69 98 HIS A C 1
ATOM 823 O O . HIS A 1 98 ? 10.275 -1.459 8.089 1.00 65.69 98 HIS A O 1
ATOM 829 N N . LEU A 1 99 ? 10.980 -1.216 10.205 1.00 53.84 99 LEU A N 1
ATOM 830 C CA . LEU A 1 99 ? 11.806 -0.047 9.935 1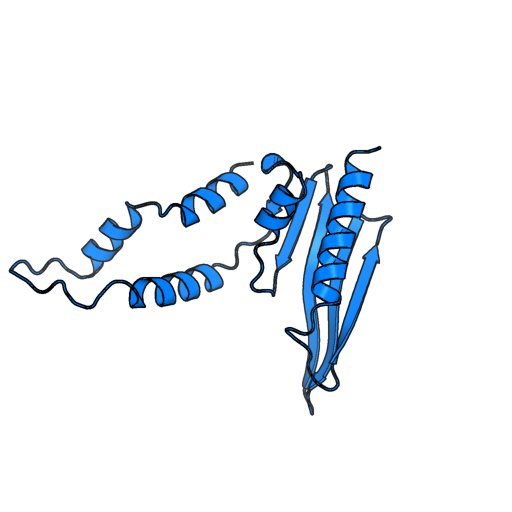.00 53.84 99 LEU A CA 1
ATOM 831 C C . LEU A 1 99 ? 13.093 -0.541 9.268 1.00 53.84 99 LEU A C 1
ATOM 833 O O . LEU A 1 99 ? 13.959 -1.124 9.926 1.00 53.84 99 LEU A O 1
ATOM 837 N N . GLN A 1 100 ? 13.246 -0.321 7.961 1.00 50.09 100 GLN A N 1
ATOM 838 C CA . GLN A 1 100 ? 14.554 -0.478 7.334 1.00 50.09 100 GLN A CA 1
ATOM 839 C C . GLN A 1 100 ? 15.523 0.521 7.987 1.00 50.09 100 GLN A C 1
ATOM 841 O O . GLN A 1 100 ? 15.550 1.703 7.643 1.00 50.09 100 GLN A O 1
ATOM 846 N N . LYS A 1 101 ? 16.348 0.040 8.930 1.00 42.28 101 LYS A N 1
ATOM 847 C CA . LYS A 1 101 ? 17.406 0.819 9.606 1.00 42.28 101 LYS A CA 1
ATOM 848 C C . LYS A 1 101 ? 18.356 1.522 8.616 1.00 42.28 101 LYS A C 1
ATOM 850 O O . LYS A 1 101 ? 19.036 2.474 8.990 1.00 42.28 101 LYS A O 1
ATOM 855 N N . SER A 1 102 ? 18.396 1.083 7.356 1.00 43.50 102 SER A N 1
ATOM 856 C CA . SER A 1 102 ? 19.164 1.691 6.263 1.00 43.50 102 SER A CA 1
ATOM 857 C C . SER A 1 102 ? 18.630 3.056 5.800 1.00 43.50 102 SER A C 1
ATOM 859 O O . SER A 1 102 ? 19.446 3.913 5.460 1.00 43.50 102 SER A O 1
ATOM 861 N N . LYS A 1 103 ? 17.313 3.322 5.848 1.00 46.38 103 LYS A N 1
ATOM 862 C CA . LYS A 1 103 ? 16.750 4.642 5.480 1.00 46.38 103 LYS A CA 1
ATOM 863 C C . LYS A 1 103 ? 17.067 5.724 6.524 1.00 46.38 103 LYS A C 1
ATOM 865 O O . LYS A 1 103 ? 17.254 6.883 6.161 1.00 46.38 103 LYS A O 1
ATOM 870 N N . ILE A 1 104 ? 17.254 5.339 7.793 1.00 48.31 104 ILE A N 1
ATOM 871 C CA . ILE A 1 104 ? 17.647 6.269 8.867 1.00 48.31 104 ILE A CA 1
ATOM 872 C C . ILE A 1 104 ? 19.033 6.867 8.585 1.00 48.31 104 ILE A C 1
ATOM 874 O O . ILE A 1 104 ? 19.205 8.068 8.743 1.00 48.31 104 ILE A O 1
ATOM 878 N N . LYS A 1 105 ? 20.009 6.088 8.090 1.00 38.69 105 LYS A N 1
ATOM 879 C CA . LYS A 1 105 ? 21.354 6.618 7.786 1.00 38.69 105 LYS A CA 1
ATOM 880 C C . LYS A 1 105 ? 21.367 7.601 6.610 1.00 38.69 105 LYS A C 1
ATOM 882 O O . LYS A 1 105 ? 22.043 8.618 6.698 1.00 38.69 105 LYS A O 1
ATOM 887 N N . SER A 1 106 ? 20.623 7.335 5.536 1.00 38.38 106 SER A N 1
ATOM 888 C CA . SER A 1 106 ? 20.612 8.204 4.346 1.00 38.38 106 SER A CA 1
ATOM 889 C C . SER A 1 106 ? 19.957 9.567 4.620 1.00 38.38 106 SER A C 1
ATOM 891 O O . SER A 1 106 ? 20.533 10.602 4.284 1.00 38.38 106 SER A O 1
ATOM 893 N N . ILE A 1 107 ? 18.820 9.584 5.327 1.00 44.66 107 ILE A N 1
ATOM 894 C CA . ILE A 1 107 ? 18.114 10.824 5.693 1.00 44.66 107 ILE A CA 1
ATOM 895 C C . ILE A 1 107 ? 18.925 11.649 6.708 1.00 44.66 107 ILE A C 1
ATOM 897 O O . ILE A 1 107 ? 18.961 12.877 6.609 1.00 44.66 107 ILE A O 1
ATOM 901 N N . LEU A 1 108 ? 19.619 10.997 7.653 1.00 45.50 108 LEU A N 1
ATOM 902 C CA . LEU A 1 108 ? 20.479 11.691 8.621 1.00 45.50 108 LEU A CA 1
ATOM 903 C C . LEU A 1 108 ? 21.678 12.366 7.935 1.00 45.50 108 LEU A C 1
ATOM 905 O O . LEU A 1 108 ? 21.998 13.508 8.255 1.00 45.50 108 LEU A O 1
ATOM 909 N N . ILE A 1 109 ? 22.303 11.696 6.960 1.00 44.75 109 ILE A N 1
ATOM 910 C CA . ILE A 1 109 ? 23.473 12.220 6.236 1.00 44.75 109 ILE A CA 1
ATOM 911 C C . ILE A 1 109 ? 23.088 13.413 5.343 1.00 44.75 109 ILE A C 1
ATOM 913 O O . ILE A 1 109 ? 23.825 14.393 5.306 1.00 44.75 109 ILE A O 1
ATOM 917 N N . HIS A 1 110 ? 21.920 13.389 4.690 1.00 43.53 110 HIS A N 1
ATOM 918 C CA . HIS A 1 110 ? 21.464 14.502 3.839 1.00 43.53 110 HIS A CA 1
ATOM 919 C C . HIS A 1 110 ? 20.979 15.737 4.621 1.00 43.53 110 HIS A C 1
ATOM 921 O O . HIS A 1 110 ? 21.099 16.861 4.134 1.00 43.53 110 HIS A O 1
ATOM 927 N N . LYS A 1 111 ? 20.444 15.570 5.841 1.00 42.38 111 LYS A N 1
ATOM 928 C CA . LYS A 1 111 ? 20.034 16.713 6.682 1.00 42.38 111 LYS A CA 1
ATOM 929 C C . LYS A 1 111 ? 21.197 17.350 7.447 1.00 42.38 111 LYS A C 1
ATOM 931 O O . LYS A 1 111 ? 21.162 18.556 7.675 1.00 42.38 111 LYS A O 1
ATOM 936 N N . LEU A 1 112 ? 22.243 16.591 7.785 1.00 40.66 112 LEU A N 1
ATOM 937 C CA . LEU A 1 112 ? 23.460 17.133 8.407 1.00 40.66 112 LEU A CA 1
ATOM 938 C C . LEU A 1 112 ? 24.286 18.004 7.445 1.00 40.66 112 LEU A C 1
ATOM 940 O O . LEU A 1 112 ? 24.935 18.938 7.897 1.00 40.66 112 LEU A O 1
ATOM 944 N N . SER A 1 113 ? 24.204 17.787 6.127 1.00 39.09 113 SER A N 1
ATOM 945 C CA . SER A 1 113 ? 24.874 18.636 5.125 1.00 39.09 113 SER A CA 1
ATOM 946 C C . SER A 1 113 ? 24.226 20.010 4.900 1.00 39.09 113 SER A C 1
ATOM 948 O O . SER A 1 113 ? 24.806 20.844 4.212 1.00 39.09 113 SER A O 1
ATOM 950 N N . ILE A 1 114 ? 23.037 20.264 5.460 1.00 44.84 114 ILE A N 1
ATOM 951 C CA . ILE A 1 114 ? 22.312 21.543 5.316 1.00 44.84 114 ILE A CA 1
ATOM 952 C C . ILE A 1 114 ? 22.539 22.453 6.540 1.00 44.84 114 ILE A C 1
ATOM 954 O O . ILE A 1 114 ? 22.291 23.658 6.488 1.00 44.84 114 ILE A O 1
ATOM 958 N N . ILE A 1 115 ? 23.101 21.919 7.630 1.00 41.22 115 ILE A N 1
ATOM 959 C CA . ILE A 1 115 ? 23.536 22.716 8.779 1.00 41.22 115 ILE A CA 1
ATOM 960 C C . ILE A 1 115 ? 24.962 23.209 8.497 1.00 41.22 115 ILE A C 1
ATOM 962 O O . ILE A 1 115 ? 25.940 22.542 8.800 1.00 41.22 115 ILE A O 1
ATOM 966 N N . SER A 1 116 ? 25.021 24.364 7.829 1.00 36.09 116 SER A N 1
ATOM 967 C CA . SER A 1 116 ? 26.081 25.386 7.815 1.00 36.09 116 SER A CA 1
ATOM 968 C C . SER A 1 116 ? 27.503 24.976 8.274 1.00 36.09 116 SER A C 1
ATOM 970 O O . SER A 1 116 ? 27.696 24.673 9.451 1.00 36.09 116 SER A O 1
ATOM 972 N N . PRO A 1 117 ? 28.551 25.131 7.432 1.00 35.00 117 PRO A N 1
ATOM 973 C CA . PRO A 1 117 ? 29.949 24.918 7.832 1.00 35.00 117 PRO A CA 1
ATOM 974 C C . PRO A 1 117 ? 30.515 26.019 8.757 1.00 35.00 117 PRO A C 1
ATOM 976 O O . PRO A 1 117 ? 31.712 26.038 9.037 1.00 35.00 117 PRO A O 1
ATOM 979 N N . TYR A 1 118 ? 29.687 26.945 9.247 1.00 39.69 118 TYR A N 1
ATOM 980 C CA . TYR A 1 118 ? 30.119 28.054 10.095 1.00 39.69 118 TYR A CA 1
ATOM 981 C C . TYR A 1 118 ? 29.817 27.802 11.574 1.00 39.69 118 TYR A C 1
ATOM 983 O O . TYR A 1 118 ? 28.894 28.392 12.118 1.00 39.69 118 TYR A O 1
ATOM 991 N N . CYS A 1 119 ? 30.631 26.968 12.222 1.00 30.94 119 CYS A N 1
ATOM 992 C CA . CYS A 1 119 ? 30.886 27.032 13.667 1.00 30.94 119 CYS A CA 1
ATOM 993 C C . CYS A 1 119 ? 32.316 26.528 13.947 1.00 30.94 119 CYS A C 1
ATOM 995 O O . CYS A 1 119 ? 32.539 25.451 14.486 1.00 30.94 119 CYS A O 1
ATOM 997 N N . LEU A 1 120 ? 33.294 27.325 13.522 1.00 37.62 120 LEU A N 1
ATOM 998 C CA . LEU A 1 120 ? 34.644 27.412 14.096 1.00 37.62 120 LEU A CA 1
ATOM 999 C C . LEU A 1 120 ? 34.551 28.580 15.106 1.00 37.62 120 LEU A C 1
ATOM 1001 O O . LEU A 1 120 ? 33.992 29.602 14.717 1.00 37.62 120 LEU A O 1
ATOM 1005 N N . LEU A 1 121 ? 34.965 28.602 16.379 1.00 36.75 121 LEU A N 1
ATOM 1006 C CA . LEU A 1 121 ? 35.957 27.960 17.278 1.00 36.75 121 LEU A CA 1
ATOM 1007 C C . LEU A 1 121 ? 35.608 28.455 18.734 1.00 36.75 121 LEU A C 1
ATOM 1009 O O . LEU A 1 121 ? 34.608 29.176 18.832 1.00 36.75 121 LEU A O 1
ATOM 1013 N N . PRO A 1 122 ? 36.371 28.242 19.846 1.00 40.56 122 PRO A N 1
ATOM 1014 C CA . PRO A 1 122 ? 37.649 27.534 20.047 1.00 40.56 122 PRO A CA 1
ATOM 1015 C C . PRO A 1 122 ? 37.676 26.511 21.218 1.00 40.56 122 PRO A C 1
ATOM 1017 O O . PRO A 1 122 ? 36.787 26.464 22.059 1.00 40.56 122 PRO A O 1
ATOM 1020 N N . ASP A 1 123 ? 38.764 25.734 21.254 1.00 40.06 123 ASP A N 1
ATOM 1021 C CA . ASP A 1 123 ? 39.404 25.129 22.434 1.00 40.06 123 ASP A CA 1
ATOM 1022 C C . ASP A 1 123 ? 38.566 24.261 23.385 1.00 40.06 123 ASP A C 1
ATOM 1024 O O . ASP A 1 123 ? 38.258 24.657 24.498 1.00 40.06 123 ASP A O 1
ATOM 1028 N N . GLU A 1 124 ? 38.308 23.016 22.982 1.00 36.03 124 GLU A N 1
ATOM 1029 C CA . GLU A 1 124 ? 38.577 21.826 23.809 1.00 36.03 124 GLU A CA 1
ATOM 1030 C C . GLU A 1 124 ? 38.341 20.573 22.952 1.00 36.03 124 GLU A C 1
ATOM 1032 O O . GLU A 1 124 ? 37.260 20.345 22.410 1.00 36.03 124 GLU A O 1
ATOM 1037 N N . LEU A 1 125 ? 39.389 19.762 22.776 1.00 42.94 125 LEU A N 1
ATOM 1038 C CA . LEU A 1 125 ? 39.329 18.492 22.053 1.00 42.94 125 LEU A CA 1
ATOM 1039 C C . LEU A 1 125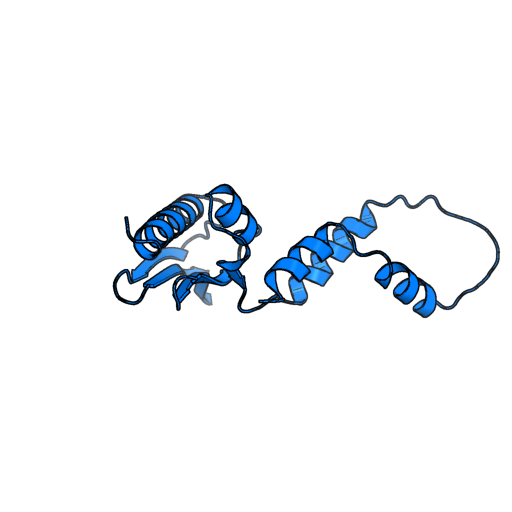 ? 38.518 17.471 22.863 1.00 42.94 125 LEU A C 1
ATOM 1041 O O . LEU A 1 125 ? 39.083 16.623 23.553 1.00 42.94 125 LEU A O 1
ATOM 1045 N N . LEU A 1 126 ? 37.192 17.516 22.760 1.00 43.03 126 LEU A N 1
ATOM 1046 C CA . LEU A 1 126 ? 36.372 16.373 23.142 1.00 43.03 126 LEU A CA 1
ATOM 1047 C C . LEU A 1 126 ? 36.462 15.302 22.040 1.00 43.03 126 LEU A C 1
ATOM 1049 O O . LEU A 1 126 ? 36.327 15.620 20.855 1.00 43.03 126 LEU A O 1
ATOM 1053 N N . PRO A 1 127 ? 36.701 14.025 22.393 1.00 38.25 127 PRO A N 1
ATOM 1054 C CA . PRO A 1 127 ? 36.794 12.952 21.414 1.00 38.25 127 PRO A CA 1
ATOM 1055 C C . PRO A 1 127 ? 35.478 12.832 20.641 1.00 38.25 127 PRO A C 1
ATOM 1057 O O . PRO A 1 127 ? 34.399 12.921 21.221 1.00 38.25 127 PRO A O 1
ATOM 1060 N N . VAL A 1 128 ? 35.575 12.582 19.332 1.00 45.25 128 VAL A N 1
ATOM 1061 C CA . VAL A 1 128 ? 34.465 12.506 18.353 1.00 45.25 128 VAL A CA 1
ATOM 1062 C C . VAL A 1 128 ? 33.291 11.618 18.816 1.00 45.25 128 VAL A C 1
ATOM 1064 O O . VAL A 1 128 ? 32.150 11.835 18.418 1.00 45.25 128 VAL A O 1
ATOM 1067 N N . ALA A 1 129 ? 33.541 10.662 19.716 1.00 38.09 129 ALA A N 1
ATOM 1068 C CA . ALA A 1 129 ? 32.518 9.824 20.342 1.00 38.09 129 ALA A CA 1
ATOM 1069 C C . ALA A 1 129 ? 31.533 10.599 21.249 1.00 38.09 129 ALA A C 1
ATOM 1071 O O . ALA A 1 129 ? 30.355 10.258 21.293 1.00 38.09 129 ALA A O 1
ATOM 1072 N N . SER A 1 130 ? 31.974 11.674 21.909 1.00 36.41 130 SER A N 1
ATOM 1073 C CA . SER A 1 130 ? 31.147 12.481 22.823 1.00 36.41 130 SER A CA 1
ATOM 1074 C C . SER A 1 130 ? 30.158 13.397 22.080 1.00 36.41 130 SER A C 1
ATOM 1076 O O . SER A 1 130 ? 29.034 13.622 22.525 1.00 36.41 130 SER A O 1
ATOM 1078 N N . PHE A 1 131 ? 30.513 13.850 20.871 1.00 38.09 131 PHE A N 1
ATOM 1079 C CA . PHE A 1 131 ? 29.606 14.623 20.009 1.00 38.09 131 PHE A CA 1
ATOM 1080 C C . PHE A 1 131 ? 28.483 13.760 19.408 1.00 38.09 131 PHE A C 1
ATOM 1082 O O . PHE A 1 131 ? 27.371 14.241 19.163 1.00 38.09 131 PHE A O 1
ATOM 1089 N N . LEU A 1 132 ? 28.755 12.465 19.203 1.00 37.12 132 LEU A N 1
ATOM 1090 C CA . LEU A 1 132 ? 27.734 11.508 18.789 1.00 37.12 132 LEU A CA 1
ATOM 1091 C C . LEU A 1 132 ? 26.719 11.285 19.917 1.00 37.12 132 LEU A C 1
ATOM 1093 O O . LEU A 1 132 ? 25.526 11.328 19.662 1.00 37.12 132 LEU A O 1
ATOM 1097 N N . GLU A 1 133 ? 27.155 11.138 21.169 1.00 32.81 133 GLU A N 1
ATOM 1098 C CA . GLU A 1 133 ? 26.226 10.942 22.293 1.00 32.81 133 GLU A CA 1
ATOM 1099 C C . GLU A 1 133 ? 25.389 12.186 22.616 1.00 32.81 133 GLU A C 1
ATOM 1101 O O . GLU A 1 133 ? 24.192 12.070 22.886 1.00 32.81 133 GLU A O 1
ATOM 1106 N N . MET A 1 134 ? 25.953 13.388 22.470 1.00 33.25 134 MET A N 1
ATOM 1107 C CA . MET A 1 134 ? 25.214 14.635 22.698 1.00 33.25 134 MET A CA 1
ATOM 1108 C C . MET A 1 134 ? 24.142 14.916 21.625 1.00 33.25 134 MET A C 1
ATOM 1110 O O . MET A 1 134 ? 23.130 15.554 21.913 1.00 33.25 134 MET A O 1
ATOM 1114 N N . SER A 1 135 ? 24.303 14.388 20.405 1.00 36.41 135 SER A N 1
ATOM 1115 C CA . SER A 1 135 ? 23.301 14.493 19.328 1.00 36.41 135 SER A CA 1
ATOM 1116 C C . SER A 1 135 ? 22.212 13.412 19.386 1.00 36.41 135 SER A C 1
ATOM 1118 O O . SER A 1 135 ? 21.136 13.602 18.820 1.00 36.41 135 SER A O 1
ATOM 1120 N N . ILE A 1 136 ? 22.424 12.326 20.138 1.00 36.09 136 ILE A N 1
ATOM 1121 C CA . ILE A 1 136 ? 21.389 11.313 20.424 1.00 36.09 136 ILE A CA 1
ATOM 1122 C C . ILE A 1 136 ? 20.411 11.817 21.513 1.00 36.09 136 ILE A C 1
ATOM 1124 O O . ILE A 1 136 ? 19.272 11.353 21.595 1.00 36.09 136 ILE A O 1
ATOM 1128 N N . GLY A 1 137 ? 20.807 12.828 22.299 1.00 30.95 137 GLY A N 1
ATOM 1129 C CA . GLY A 1 137 ? 19.974 13.467 23.327 1.00 30.95 137 GLY A CA 1
ATOM 1130 C C . GLY A 1 137 ? 18.916 14.452 22.808 1.00 30.95 137 GLY A C 1
ATOM 1131 O O . GLY A 1 137 ? 17.963 14.756 23.523 1.00 30.95 137 GLY A O 1
ATOM 1132 N N . PHE A 1 138 ? 19.016 14.917 21.559 1.00 31.00 138 PHE A N 1
ATOM 1133 C CA . PHE A 1 138 ? 17.972 15.721 20.920 1.00 31.00 138 PHE A CA 1
ATOM 1134 C C . PHE A 1 138 ? 17.126 14.823 20.021 1.00 31.00 138 PHE A C 1
ATOM 1136 O O . PHE A 1 138 ? 17.428 14.606 18.848 1.00 31.00 138 PHE A O 1
ATOM 1143 N N . HIS A 1 139 ? 16.035 14.292 20.575 1.00 40.09 139 HIS A N 1
ATOM 1144 C CA . HIS A 1 139 ? 14.985 13.681 19.766 1.00 40.09 139 HIS A CA 1
ATOM 1145 C C . HIS A 1 139 ? 14.479 14.723 18.768 1.00 40.09 139 HIS A C 1
ATOM 1147 O O . HIS A 1 139 ? 13.716 15.623 19.126 1.00 40.09 139 HIS A O 1
ATOM 1153 N N . SER A 1 140 ? 14.924 14.616 17.514 1.00 36.41 140 SER A N 1
ATOM 1154 C CA . SER A 1 140 ? 14.352 15.415 16.438 1.00 36.41 140 SER A CA 1
ATOM 1155 C C . SER A 1 140 ? 12.838 15.148 16.385 1.00 36.41 140 SER A C 1
ATOM 1157 O O . SER A 1 140 ? 12.411 14.024 16.674 1.00 36.41 140 SER A O 1
ATOM 1159 N N . PRO A 1 141 ? 12.003 16.131 16.004 1.00 40.06 141 PRO A N 1
ATOM 1160 C CA . PRO A 1 141 ? 10.559 15.925 15.855 1.00 40.06 141 PRO A CA 1
ATOM 1161 C C . PRO A 1 141 ? 10.223 14.733 14.944 1.00 40.06 141 PRO A C 1
ATOM 1163 O O . PRO A 1 141 ? 9.217 14.065 15.138 1.00 40.06 141 PRO A O 1
ATOM 1166 N N . PHE A 1 142 ? 11.127 14.424 14.008 1.00 36.59 142 PHE A N 1
ATOM 1167 C CA . PHE A 1 142 ? 11.055 13.272 13.117 1.00 36.59 142 PHE A CA 1
ATOM 1168 C C . PHE A 1 142 ? 11.189 11.939 13.872 1.00 36.59 142 PHE A C 1
ATOM 1170 O O . PHE A 1 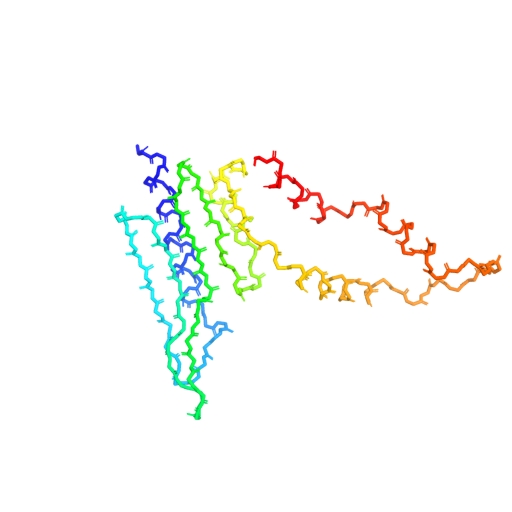142 ? 10.385 11.045 13.662 1.00 36.59 142 PHE A O 1
ATOM 1177 N N . MET A 1 143 ? 12.130 11.806 14.817 1.00 31.75 143 MET A N 1
ATOM 1178 C CA . MET A 1 143 ? 12.254 10.590 15.644 1.00 31.75 143 MET A CA 1
ATOM 1179 C C . MET A 1 143 ? 11.089 10.410 16.631 1.00 31.75 143 MET A C 1
ATOM 1181 O O . MET A 1 143 ? 10.782 9.272 16.978 1.00 31.75 143 MET A O 1
ATOM 1185 N N . ARG A 1 144 ? 10.404 11.493 17.036 1.00 38.47 144 ARG A N 1
ATOM 1186 C CA . ARG A 1 144 ? 9.189 11.396 17.869 1.00 38.47 144 ARG A CA 1
ATOM 1187 C C . ARG A 1 144 ? 8.018 10.740 17.130 1.00 38.47 144 ARG A C 1
ATOM 1189 O O . ARG A 1 144 ? 7.325 9.926 17.731 1.00 38.47 144 ARG A O 1
ATOM 1196 N N . GLN A 1 145 ? 7.858 11.009 15.831 1.00 44.19 145 GLN A N 1
ATOM 1197 C CA . GLN A 1 145 ? 6.807 10.382 15.018 1.00 44.19 145 GLN A CA 1
ATOM 1198 C C . GLN A 1 145 ? 6.971 8.855 14.941 1.00 44.19 145 GLN A C 1
ATOM 1200 O O . GLN A 1 145 ? 5.987 8.130 14.995 1.00 44.19 145 GLN A O 1
ATOM 1205 N N . PHE A 1 146 ? 8.203 8.336 14.900 1.00 41.81 146 PHE A N 1
ATOM 1206 C CA . PHE A 1 146 ? 8.439 6.886 14.818 1.00 41.81 146 PHE A CA 1
ATOM 1207 C C . PHE A 1 146 ? 8.291 6.155 16.155 1.00 41.81 146 PHE A C 1
ATOM 1209 O O . PHE A 1 146 ? 7.957 4.971 16.159 1.00 41.81 146 PHE A O 1
ATOM 1216 N N . THR A 1 147 ? 8.515 6.833 17.285 1.00 46.06 147 THR A N 1
ATOM 1217 C CA . THR A 1 147 ? 8.250 6.244 18.606 1.00 46.06 147 THR A CA 1
ATOM 1218 C C . THR A 1 147 ? 6.758 6.065 18.876 1.00 46.06 147 THR A C 1
ATOM 1220 O O . THR A 1 147 ? 6.396 5.110 19.553 1.00 46.06 147 THR A O 1
ATOM 1223 N N . GLU A 1 148 ? 5.886 6.906 18.312 1.00 47.59 148 GLU A N 1
ATOM 1224 C CA . GLU A 1 148 ? 4.434 6.797 18.521 1.00 47.59 148 GLU A CA 1
ATOM 1225 C C . GLU A 1 148 ? 3.837 5.520 17.904 1.00 47.59 148 GLU A C 1
ATOM 1227 O O . GLU A 1 148 ? 2.962 4.909 18.510 1.00 47.59 148 GLU A O 1
ATOM 1232 N N . TYR A 1 149 ? 4.365 5.049 16.767 1.00 49.97 149 TYR A N 1
ATOM 1233 C CA . TYR A 1 149 ? 3.923 3.793 16.135 1.00 49.97 149 TYR A CA 1
ATOM 1234 C C . TYR A 1 149 ? 4.575 2.530 16.721 1.00 49.97 149 TYR A C 1
ATOM 1236 O O . TYR A 1 149 ? 4.125 1.421 16.447 1.00 49.97 149 TYR A O 1
ATOM 1244 N N . ALA A 1 150 ? 5.664 2.669 17.484 1.00 40.75 150 ALA A N 1
ATOM 1245 C CA . ALA A 1 150 ? 6.447 1.536 17.985 1.00 40.75 150 ALA A CA 1
ATOM 1246 C C . ALA A 1 150 ? 6.024 1.050 19.387 1.00 40.75 150 ALA A C 1
ATOM 1248 O O . ALA A 1 150 ? 6.568 0.056 19.863 1.00 40.75 150 ALA A O 1
ATOM 1249 N N . VAL A 1 151 ? 5.097 1.745 20.060 1.00 38.03 151 VAL A N 1
ATOM 1250 C CA . VAL A 1 151 ? 4.716 1.488 21.469 1.00 38.03 151 VAL A CA 1
ATOM 1251 C C . VAL A 1 151 ? 3.370 0.746 21.611 1.00 38.03 151 VAL A C 1
ATOM 1253 O O . VAL A 1 151 ? 2.888 0.565 22.725 1.00 38.03 151 VAL A O 1
ATOM 1256 N N . SER A 1 152 ? 2.761 0.265 20.520 1.00 36.94 152 SER A N 1
ATOM 1257 C CA . SER A 1 152 ? 1.504 -0.510 20.576 1.00 36.94 152 SER A CA 1
ATOM 1258 C C . SER A 1 152 ? 1.709 -2.019 20.617 1.00 36.94 152 SER A C 1
ATOM 1260 O O . SER A 1 152 ? 2.414 -2.511 19.706 1.00 36.94 152 SER A O 1
#

Sequence (152 aa):
MDKVDKYREIIQQLIQQEYAGDRYTIKDVDRELIFDTKNHHYQIVNVGWEGDRCIYGCVLHFDIKEEKIWLQYNGTEIDFAEELVKAGVPHQDIVIRHLQKSKIKSILIHKLSIISPYCLLPDELLPVASFLEMSIGFHSPFMRQFTEYAVS